Protein AF-A0A941CJ51-F1 (afdb_monomer_lite)

Structure (mmCIF, N/CA/C/O backbone):
data_AF-A0A941CJ51-F1
#
_entry.id   AF-A0A941CJ51-F1
#
loop_
_atom_site.group_PDB
_atom_site.id
_atom_site.type_symbol
_atom_site.label_atom_id
_atom_site.label_alt_id
_atom_site.label_comp_id
_atom_site.label_asym_id
_atom_site.label_entity_id
_atom_site.label_seq_id
_atom_site.pdbx_PDB_ins_code
_atom_site.Cartn_x
_atom_site.Cartn_y
_atom_site.Cartn_z
_atom_site.occupancy
_atom_site.B_iso_or_equiv
_atom_site.auth_seq_id
_atom_site.auth_comp_id
_atom_site.auth_asym_id
_atom_site.auth_atom_id
_atom_site.pdbx_PDB_model_num
ATOM 1 N N . MET A 1 1 ? 1.268 -3.831 -35.176 1.00 48.81 1 MET A N 1
ATOM 2 C CA . MET A 1 1 ? 1.129 -3.729 -33.710 1.00 48.81 1 MET A CA 1
ATOM 3 C C . MET A 1 1 ? 2.359 -3.017 -33.190 1.00 48.81 1 MET A C 1
ATOM 5 O O . MET A 1 1 ? 3.459 -3.445 -33.512 1.00 48.81 1 MET A O 1
ATOM 9 N N . ASP A 1 2 ? 2.186 -1.901 -32.486 1.00 57.94 2 ASP A N 1
ATOM 10 C CA . ASP A 1 2 ? 3.304 -1.081 -32.017 1.00 57.94 2 ASP A CA 1
ATOM 11 C C . ASP A 1 2 ? 3.980 -1.701 -30.791 1.00 57.94 2 ASP A C 1
ATOM 13 O O . ASP A 1 2 ? 3.336 -1.940 -29.769 1.00 57.94 2 ASP A O 1
ATOM 17 N N . CYS A 1 3 ? 5.301 -1.879 -30.864 1.00 63.56 3 CYS A N 1
ATOM 18 C CA . CYS A 1 3 ? 6.151 -2.429 -29.799 1.00 63.56 3 CYS A CA 1
ATOM 19 C C . CYS A 1 3 ? 5.973 -1.702 -28.443 1.00 63.56 3 CYS A C 1
ATOM 21 O O . CYS A 1 3 ? 6.148 -2.288 -27.375 1.00 63.56 3 CYS A O 1
ATOM 23 N N . LYS A 1 4 ? 5.571 -0.421 -28.460 1.00 67.50 4 LYS A N 1
ATOM 24 C CA . LYS A 1 4 ? 5.280 0.361 -27.247 1.00 67.50 4 LYS A CA 1
ATOM 25 C C . LYS A 1 4 ? 3.999 -0.099 -26.532 1.00 67.50 4 LYS A C 1
ATOM 27 O O . LYS A 1 4 ? 3.967 -0.137 -25.302 1.00 67.50 4 LYS A O 1
ATOM 32 N N . ASN A 1 5 ? 2.966 -0.479 -27.283 1.00 74.75 5 ASN A N 1
ATOM 33 C CA . ASN A 1 5 ? 1.701 -0.960 -26.721 1.00 74.75 5 ASN A CA 1
ATOM 34 C C . ASN A 1 5 ? 1.846 -2.371 -26.146 1.00 74.75 5 ASN A C 1
ATOM 36 O O . ASN A 1 5 ? 1.275 -2.677 -25.106 1.00 74.75 5 ASN A O 1
ATOM 40 N N . GLU A 1 6 ? 2.677 -3.204 -26.767 1.00 78.75 6 GLU A N 1
ATOM 41 C CA . GLU A 1 6 ? 2.942 -4.566 -26.303 1.00 78.75 6 GLU A CA 1
ATOM 42 C C . GLU A 1 6 ? 3.607 -4.586 -24.918 1.00 78.75 6 GLU A C 1
ATOM 44 O O . GLU A 1 6 ? 3.158 -5.288 -24.015 1.00 78.75 6 GLU A O 1
ATOM 49 N N . LYS A 1 7 ? 4.595 -3.712 -24.692 1.00 81.69 7 LYS A N 1
ATOM 50 C CA . LYS A 1 7 ? 5.249 -3.541 -23.383 1.00 81.69 7 LYS A CA 1
ATOM 51 C C . LYS A 1 7 ? 4.273 -3.109 -22.288 1.00 81.69 7 LYS A C 1
ATOM 53 O O . LYS A 1 7 ? 4.304 -3.649 -21.184 1.00 81.69 7 LYS A O 1
ATOM 58 N N . ARG A 1 8 ? 3.386 -2.156 -22.596 1.00 80.56 8 ARG A N 1
ATOM 59 C CA . ARG A 1 8 ? 2.329 -1.714 -21.671 1.00 80.56 8 ARG A CA 1
ATOM 60 C C . ARG A 1 8 ? 1.349 -2.838 -21.356 1.00 80.56 8 ARG A C 1
ATOM 62 O O . ARG A 1 8 ? 1.005 -3.013 -20.192 1.00 80.56 8 ARG A O 1
ATOM 69 N N . ASN A 1 9 ? 0.958 -3.621 -22.357 1.00 83.44 9 ASN A N 1
ATOM 70 C CA . ASN A 1 9 ? 0.054 -4.754 -22.173 1.00 83.44 9 ASN A CA 1
ATOM 71 C C . ASN A 1 9 ? 0.670 -5.838 -21.280 1.00 83.44 9 ASN A C 1
ATOM 73 O O . ASN A 1 9 ? -0.022 -6.377 -20.423 1.00 83.44 9 ASN A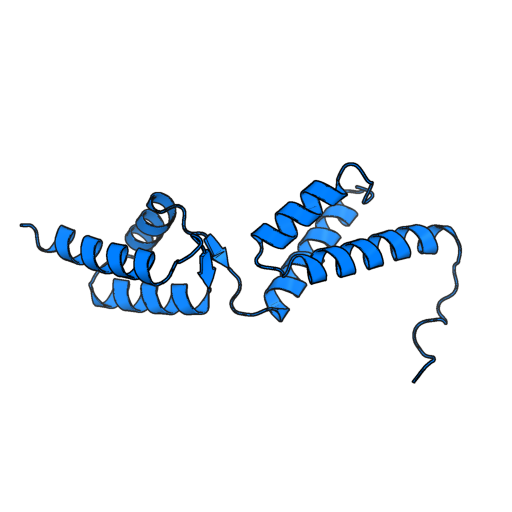 O 1
ATOM 77 N N . ILE A 1 10 ? 1.972 -6.112 -21.416 1.00 85.00 10 ILE A N 1
ATOM 78 C CA . ILE A 1 10 ? 2.681 -7.060 -20.543 1.00 85.00 10 ILE A CA 1
ATOM 79 C C . ILE A 1 10 ? 2.656 -6.574 -19.088 1.00 85.00 10 ILE A C 1
ATOM 81 O O . ILE A 1 10 ? 2.279 -7.329 -18.195 1.00 85.00 10 ILE A O 1
ATOM 85 N N . VAL A 1 11 ? 3.007 -5.308 -18.841 1.00 85.06 11 VAL A N 1
ATOM 86 C CA . VAL A 1 11 ? 3.017 -4.741 -17.482 1.00 85.06 11 VAL A CA 1
ATOM 87 C C . VAL A 1 11 ? 1.609 -4.666 -16.885 1.00 85.06 11 VAL A C 1
ATOM 89 O O . VAL A 1 11 ? 1.432 -4.975 -15.710 1.00 85.06 11 VAL A O 1
ATOM 92 N N . SER A 1 12 ? 0.600 -4.313 -17.684 1.00 83.12 12 SER A N 1
ATOM 93 C CA . SER A 1 12 ? -0.812 -4.337 -17.277 1.00 83.12 12 SER A CA 1
ATOM 94 C C . SER A 1 12 ? -1.261 -5.753 -16.901 1.00 83.12 12 SER A C 1
ATOM 96 O O . SER A 1 12 ? -1.851 -5.944 -15.839 1.00 83.12 12 SER A O 1
ATOM 98 N N . GLY A 1 13 ? -0.892 -6.765 -17.692 1.00 83.06 13 GLY A N 1
ATOM 99 C CA . GLY A 1 13 ? -1.155 -8.166 -17.365 1.00 83.06 13 GLY A CA 1
ATOM 100 C C . GLY A 1 13 ? -0.472 -8.612 -16.069 1.00 83.06 13 GLY A C 1
ATOM 101 O O . GLY A 1 13 ? -1.092 -9.284 -15.248 1.00 83.06 13 GLY A O 1
ATOM 102 N N . MET A 1 14 ? 0.774 -8.190 -15.833 1.00 84.62 14 MET A N 1
ATOM 103 C CA . MET A 1 14 ? 1.484 -8.466 -14.578 1.00 84.62 14 MET A CA 1
ATOM 104 C C . MET A 1 14 ? 0.844 -7.765 -13.376 1.00 84.62 14 MET A C 1
ATOM 106 O O . MET A 1 14 ? 0.753 -8.359 -12.307 1.00 84.62 14 MET A O 1
ATOM 110 N N . LEU A 1 15 ? 0.363 -6.534 -13.551 1.00 84.38 15 LEU A N 1
ATOM 111 C CA . LEU A 1 15 ? -0.398 -5.807 -12.536 1.00 84.38 15 LEU A CA 1
ATOM 112 C C . LEU A 1 15 ? -1.696 -6.532 -12.185 1.00 84.38 15 LEU A C 1
ATOM 114 O O . LEU A 1 15 ? -1.975 -6.742 -11.009 1.00 84.38 15 LEU A O 1
ATOM 118 N N . MET A 1 16 ? -2.463 -6.965 -13.187 1.00 80.38 16 MET A N 1
ATOM 119 C CA . MET A 1 16 ? -3.685 -7.743 -12.965 1.00 80.38 16 MET A CA 1
ATOM 120 C C . MET A 1 16 ? -3.397 -9.082 -12.277 1.00 80.38 16 MET A C 1
ATOM 122 O O . MET A 1 16 ? -4.150 -9.494 -11.405 1.00 80.38 16 MET A O 1
ATOM 126 N N . ALA A 1 17 ? -2.294 -9.750 -12.624 1.00 80.62 17 ALA A N 1
ATOM 127 C CA . ALA A 1 17 ? -1.910 -11.015 -12.001 1.00 80.62 17 ALA A CA 1
ATOM 128 C C . ALA A 1 17 ? -1.410 -10.844 -10.556 1.00 80.62 17 ALA A C 1
ATOM 130 O O . ALA A 1 17 ? -1.666 -11.697 -9.709 1.00 80.62 17 ALA A O 1
ATOM 131 N N . ALA A 1 18 ? -0.700 -9.751 -10.267 1.00 75.75 18 ALA A N 1
ATOM 132 C CA . ALA A 1 18 ? -0.187 -9.452 -8.933 1.00 75.75 18 ALA A CA 1
ATOM 133 C C . ALA A 1 18 ? -1.270 -8.924 -7.977 1.00 75.75 18 ALA A C 1
ATOM 135 O O . ALA A 1 18 ? -1.073 -8.949 -6.765 1.00 75.75 18 ALA A O 1
ATOM 136 N N . THR A 1 19 ? -2.408 -8.452 -8.500 1.00 74.75 19 THR A N 1
ATOM 137 C CA . THR A 1 19 ? -3.457 -7.798 -7.707 1.00 74.75 19 THR A CA 1
ATOM 138 C C . THR A 1 19 ? -4.768 -8.579 -7.760 1.00 74.75 19 THR A C 1
ATOM 140 O O . THR A 1 19 ? -5.563 -8.445 -8.681 1.00 74.75 19 THR A O 1
ATOM 143 N N . VAL A 1 20 ? -5.028 -9.389 -6.730 1.00 69.00 20 VAL A N 1
ATOM 144 C CA . VAL A 1 20 ? -6.292 -10.147 -6.622 1.00 69.00 20 VAL A CA 1
ATOM 145 C C . VAL A 1 20 ? -7.441 -9.251 -6.133 1.00 69.00 20 VAL A C 1
ATOM 147 O O . VAL A 1 20 ? -8.541 -9.318 -6.669 1.00 69.00 20 VAL A O 1
ATOM 150 N N . ASP A 1 21 ? -7.161 -8.347 -5.186 1.00 68.50 21 ASP A N 1
ATOM 151 C CA . ASP A 1 21 ? -8.147 -7.445 -4.561 1.00 68.50 21 ASP A CA 1
ATOM 152 C C . ASP A 1 21 ? -7.865 -5.959 -4.870 1.00 68.50 21 ASP A C 1
ATOM 154 O O . ASP A 1 21 ? -8.043 -5.089 -4.017 1.00 68.50 21 ASP A O 1
ATOM 158 N N . SER A 1 22 ? -7.322 -5.653 -6.055 1.00 71.94 22 SER A N 1
ATOM 159 C CA . SER A 1 22 ? -6.857 -4.295 -6.419 1.00 71.94 22 SER A CA 1
ATOM 160 C C . SER A 1 22 ? -5.815 -3.709 -5.452 1.00 71.94 22 SER A C 1
ATOM 162 O O . SER A 1 22 ? -5.640 -2.492 -5.361 1.00 71.94 22 SER A O 1
ATOM 164 N N . THR A 1 23 ? -5.104 -4.571 -4.726 1.00 74.12 23 THR A N 1
ATOM 165 C CA . THR A 1 23 ? -4.050 -4.195 -3.783 1.00 74.12 23 THR A CA 1
ATOM 166 C C . THR A 1 23 ? -2.734 -4.847 -4.178 1.00 74.12 23 THR A C 1
ATOM 168 O O . THR A 1 23 ? -2.706 -6.010 -4.571 1.00 74.12 23 THR A O 1
ATOM 171 N N . LEU A 1 24 ? -1.654 -4.076 -4.088 1.00 82.81 24 LEU A N 1
ATOM 172 C CA . LEU A 1 24 ? -0.293 -4.467 -4.438 1.00 82.81 24 LEU A CA 1
ATOM 173 C C . LEU A 1 24 ? 0.616 -4.136 -3.260 1.00 82.81 24 LEU A C 1
ATOM 175 O O . LEU A 1 24 ? 0.583 -3.010 -2.778 1.00 82.81 24 LEU A O 1
ATOM 179 N N . LYS A 1 25 ? 1.434 -5.059 -2.765 1.00 79.38 25 LYS A N 1
ATOM 180 C CA . LYS A 1 25 ? 2.385 -4.725 -1.692 1.00 79.38 25 LYS A CA 1
ATOM 181 C C . LYS A 1 25 ? 3.504 -3.843 -2.227 1.00 79.38 25 LYS A C 1
ATOM 183 O O . LYS A 1 25 ? 3.874 -3.932 -3.388 1.00 79.38 25 LYS A O 1
ATOM 188 N N . GLU A 1 26 ? 4.114 -3.049 -1.363 1.00 78.38 26 GLU A N 1
ATOM 189 C CA . GLU A 1 26 ? 5.256 -2.191 -1.700 1.00 78.38 26 GLU A CA 1
ATOM 190 C C . GLU A 1 26 ? 6.442 -2.992 -2.269 1.00 78.38 26 GLU A C 1
ATOM 192 O O . GLU A 1 26 ? 7.050 -2.581 -3.252 1.00 78.38 26 GLU A O 1
ATOM 197 N N . SER A 1 27 ? 6.688 -4.208 -1.769 1.00 77.19 27 SER A N 1
ATOM 198 C CA . SER A 1 27 ? 7.684 -5.121 -2.351 1.00 77.19 27 SER A CA 1
ATOM 199 C C . SER A 1 27 ? 7.315 -5.617 -3.757 1.00 77.19 27 SER A C 1
ATOM 201 O O . SER A 1 27 ? 8.194 -5.807 -4.597 1.00 77.19 27 SER A O 1
ATOM 203 N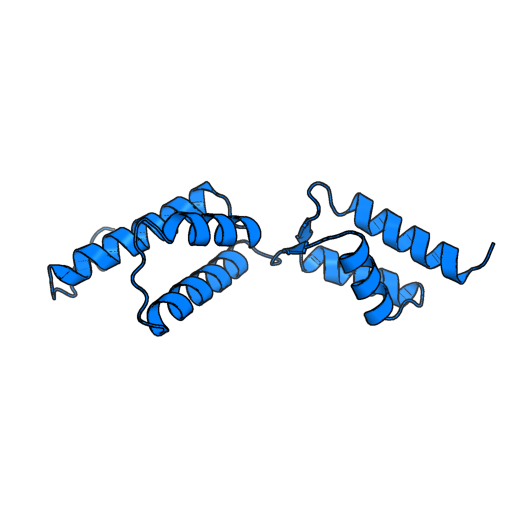 N . GLU A 1 28 ? 6.025 -5.824 -4.026 1.00 82.69 28 GLU A N 1
ATOM 204 C CA . GLU A 1 28 ? 5.509 -6.232 -5.338 1.00 82.69 28 GLU A CA 1
ATOM 205 C C . GLU A 1 28 ? 5.509 -5.044 -6.312 1.00 82.69 28 GLU A C 1
ATOM 207 O O . GLU A 1 28 ? 5.866 -5.207 -7.477 1.00 82.69 28 GLU A O 1
ATOM 212 N N . TYR A 1 29 ? 5.204 -3.835 -5.828 1.00 86.38 29 TYR A N 1
ATOM 213 C CA . TYR A 1 29 ? 5.361 -2.578 -6.559 1.00 86.38 29 TYR A CA 1
ATOM 214 C C . TYR A 1 29 ? 6.811 -2.372 -6.990 1.00 86.38 29 TYR A C 1
ATOM 216 O O . TYR A 1 29 ? 7.067 -2.186 -8.177 1.00 86.38 29 TYR A O 1
ATOM 224 N N . ASP A 1 30 ? 7.765 -2.473 -6.064 1.00 85.38 30 ASP A N 1
ATOM 225 C CA . ASP A 1 30 ? 9.186 -2.295 -6.365 1.00 85.38 30 ASP A CA 1
ATOM 226 C C . ASP A 1 30 ? 9.685 -3.319 -7.385 1.00 85.38 30 ASP A C 1
ATOM 228 O O . ASP A 1 30 ? 10.497 -3.002 -8.260 1.00 85.38 30 ASP A O 1
ATOM 232 N N . PHE A 1 31 ? 9.196 -4.555 -7.290 1.00 86.62 31 PHE A N 1
ATOM 233 C CA . PHE A 1 31 ? 9.504 -5.599 -8.255 1.00 86.62 31 PHE A CA 1
ATOM 234 C C . PHE A 1 31 ? 8.946 -5.263 -9.645 1.00 86.62 31 PHE A C 1
ATOM 236 O O . PHE A 1 31 ? 9.700 -5.241 -10.620 1.00 86.62 31 PHE A O 1
ATOM 243 N N . LEU A 1 32 ? 7.654 -4.943 -9.745 1.00 87.69 32 LEU A N 1
ATOM 244 C CA . LEU A 1 32 ? 7.010 -4.618 -11.019 1.00 87.69 32 LEU A CA 1
ATOM 245 C C . LEU A 1 32 ? 7.561 -3.333 -11.644 1.00 87.69 32 LEU A C 1
ATOM 247 O O . LEU A 1 32 ? 7.716 -3.270 -12.862 1.00 87.69 32 LEU A O 1
ATOM 251 N N . LEU A 1 33 ? 7.932 -2.339 -10.835 1.00 88.31 33 LEU A N 1
ATOM 252 C CA . LEU A 1 33 ? 8.578 -1.117 -11.302 1.00 88.31 33 LEU A CA 1
ATOM 253 C C . LEU A 1 33 ? 9.952 -1.418 -11.911 1.00 88.31 33 LEU A C 1
ATOM 255 O O . LEU A 1 33 ? 10.283 -0.881 -12.969 1.00 88.31 33 LEU A O 1
ATOM 259 N N . LYS A 1 34 ? 10.750 -2.298 -11.289 1.00 89.25 34 LYS A N 1
ATOM 260 C CA . LYS A 1 34 ? 12.029 -2.754 -11.862 1.00 89.25 34 LYS A CA 1
ATOM 261 C C . LYS A 1 34 ? 11.811 -3.469 -13.193 1.00 89.25 34 LYS A C 1
ATOM 263 O O . LYS A 1 34 ? 12.507 -3.162 -14.158 1.00 89.25 34 LYS A O 1
ATOM 268 N N . VAL A 1 35 ? 10.822 -4.360 -13.276 1.00 88.25 35 VAL A N 1
ATOM 269 C CA . VAL A 1 35 ? 10.465 -5.051 -14.529 1.00 88.25 35 VAL A CA 1
ATOM 270 C C . VAL A 1 35 ? 10.018 -4.053 -15.604 1.00 88.25 35 VAL A C 1
ATOM 272 O O . VAL A 1 35 ? 10.492 -4.118 -16.737 1.00 88.25 35 VAL A O 1
ATOM 275 N N . GLY A 1 36 ? 9.180 -3.075 -15.249 1.00 87.12 36 GLY A N 1
ATOM 276 C CA . GLY A 1 36 ? 8.747 -2.002 -16.145 1.00 87.12 36 GLY A CA 1
ATOM 277 C C . GLY A 1 36 ? 9.919 -1.173 -16.674 1.00 87.12 36 GLY A C 1
ATOM 278 O O . GLY A 1 36 ? 10.017 -0.957 -17.882 1.00 87.12 36 GLY A O 1
ATOM 279 N N . LYS A 1 37 ? 10.861 -0.796 -15.799 1.00 88.25 37 LYS A N 1
ATOM 280 C CA . LYS A 1 37 ? 12.097 -0.090 -16.179 1.00 88.25 37 LYS A CA 1
ATOM 281 C C . LYS A 1 37 ? 12.956 -0.922 -17.138 1.00 88.25 37 LYS A C 1
ATOM 283 O O . LYS A 1 37 ? 13.421 -0.387 -18.140 1.00 88.25 37 LYS A O 1
ATOM 288 N N . HIS A 1 38 ? 13.101 -2.229 -16.904 1.00 87.31 38 HIS A N 1
ATOM 289 C CA . HIS A 1 38 ? 13.804 -3.135 -17.827 1.00 87.31 38 HIS A CA 1
ATOM 290 C C . HIS A 1 38 ? 13.128 -3.246 -19.203 1.00 87.31 38 HIS A C 1
ATOM 292 O O . HIS A 1 38 ? 13.815 -3.379 -20.214 1.00 87.31 38 HIS A O 1
ATOM 298 N N . LEU A 1 39 ? 11.798 -3.148 -19.265 1.00 85.06 39 LEU A N 1
ATOM 299 C CA . LEU A 1 39 ? 11.037 -3.118 -20.521 1.00 85.06 39 LEU A CA 1
ATOM 300 C C . LEU A 1 39 ? 11.077 -1.741 -21.216 1.00 85.06 39 LEU A C 1
ATOM 302 O O . LEU A 1 39 ? 10.665 -1.614 -22.376 1.00 85.06 39 LEU A O 1
ATOM 306 N N . GLY A 1 40 ? 11.620 -0.722 -20.545 1.00 85.25 40 GLY A N 1
ATOM 307 C CA . GLY A 1 40 ? 11.747 0.645 -21.042 1.00 85.25 40 GLY A CA 1
ATOM 308 C C . GLY A 1 40 ? 10.536 1.534 -20.760 1.00 85.25 40 GLY A C 1
ATOM 309 O O . GLY A 1 40 ? 10.355 2.517 -21.473 1.00 85.25 40 GLY A O 1
ATOM 310 N N . LEU A 1 41 ? 9.701 1.196 -19.770 1.00 86.00 41 LEU A N 1
ATOM 311 C CA . LEU A 1 41 ? 8.689 2.115 -19.247 1.00 86.00 41 LEU A CA 1
ATOM 312 C C . LEU A 1 41 ? 9.319 3.077 -18.242 1.00 86.00 41 LEU A C 1
ATOM 314 O O . LEU A 1 41 ? 10.124 2.675 -17.394 1.00 86.00 41 LEU A O 1
ATOM 318 N N . SER A 1 42 ? 8.904 4.341 -18.300 1.00 87.81 42 SER A N 1
ATOM 319 C CA . SER A 1 42 ? 9.231 5.289 -17.239 1.00 87.81 42 SER A CA 1
ATOM 320 C C . SER A 1 42 ? 8.403 5.005 -15.983 1.00 87.81 42 SER A C 1
ATOM 322 O O . SER A 1 42 ? 7.341 4.378 -16.015 1.00 87.81 42 SER A O 1
ATOM 324 N N . GLU A 1 43 ? 8.879 5.503 -14.847 1.00 85.38 43 GLU A N 1
ATOM 325 C CA . GLU A 1 43 ? 8.139 5.432 -13.586 1.00 85.38 43 GLU A CA 1
ATOM 326 C C . GLU A 1 43 ? 6.796 6.176 -13.660 1.00 85.38 43 GLU A C 1
ATOM 328 O O . GLU A 1 43 ? 5.809 5.756 -13.063 1.00 85.38 43 GLU A O 1
ATOM 333 N N . GLU A 1 44 ? 6.723 7.240 -14.457 1.00 87.19 44 GLU A N 1
ATOM 334 C CA . GLU A 1 44 ? 5.494 7.995 -14.715 1.00 87.19 44 GLU A CA 1
ATOM 335 C C . GLU A 1 44 ? 4.478 7.162 -15.506 1.00 87.19 44 GLU A C 1
ATOM 337 O O . GLU A 1 44 ? 3.298 7.136 -15.156 1.00 87.19 44 GLU A O 1
ATOM 342 N N . GLU A 1 45 ? 4.931 6.443 -16.540 1.00 85.56 45 GLU A N 1
ATOM 343 C CA . GLU A 1 45 ? 4.082 5.542 -17.325 1.00 85.56 45 GLU A CA 1
ATOM 344 C C . GLU A 1 45 ? 3.568 4.375 -16.468 1.00 85.56 45 GLU A C 1
ATOM 346 O O . GLU A 1 45 ? 2.400 4.002 -16.581 1.00 85.56 45 GLU A O 1
ATOM 351 N N . PHE A 1 46 ? 4.404 3.838 -15.576 1.00 87.12 46 PHE A N 1
ATOM 352 C CA . PHE A 1 46 ? 4.012 2.790 -14.632 1.00 87.12 46 PHE A CA 1
ATOM 353 C C . PHE A 1 46 ? 2.982 3.291 -13.606 1.00 87.12 46 PHE A C 1
ATOM 355 O O . PHE A 1 46 ? 1.945 2.663 -13.390 1.00 87.12 46 PHE A O 1
ATOM 362 N N . ASN A 1 47 ? 3.211 4.472 -13.029 1.00 84.56 47 ASN A N 1
ATOM 363 C CA . ASN A 1 47 ? 2.274 5.105 -12.100 1.00 84.56 47 ASN A CA 1
ATOM 364 C C . ASN A 1 47 ? 0.941 5.481 -12.764 1.00 84.56 47 ASN A C 1
ATOM 366 O O . ASN A 1 47 ? -0.108 5.437 -12.117 1.00 84.56 47 ASN A O 1
ATOM 370 N N . ALA A 1 48 ? 0.953 5.829 -14.053 1.00 86.81 48 ALA A N 1
ATOM 371 C CA . ALA A 1 48 ? -0.268 6.034 -14.823 1.00 86.81 48 ALA A CA 1
ATOM 372 C C . ALA A 1 48 ? -1.075 4.732 -14.957 1.00 86.81 48 ALA A C 1
ATOM 374 O O . ALA A 1 48 ? -2.285 4.752 -14.731 1.00 86.81 48 ALA A O 1
ATOM 375 N N . LEU A 1 49 ? -0.412 3.600 -15.228 1.00 85.25 49 LEU A N 1
ATOM 376 C CA . LEU A 1 49 ? -1.063 2.287 -15.307 1.00 85.25 49 LEU A CA 1
ATOM 377 C C . LEU A 1 49 ? -1.683 1.873 -13.966 1.00 85.25 49 LEU A C 1
ATOM 379 O O . LEU A 1 49 ? -2.816 1.398 -13.941 1.00 85.25 49 LEU A O 1
ATOM 383 N N . LEU A 1 50 ? -0.995 2.107 -12.846 1.00 84.12 50 LEU A N 1
ATOM 384 C CA . LEU A 1 50 ? -1.540 1.848 -11.507 1.00 84.12 50 LEU A CA 1
ATOM 385 C C . LEU A 1 50 ? -2.825 2.637 -11.232 1.00 84.12 50 LEU A C 1
ATOM 387 O O . LEU A 1 50 ? -3.803 2.079 -10.733 1.00 84.12 50 LEU A O 1
ATOM 391 N N . LYS A 1 51 ? -2.836 3.929 -11.585 1.00 83.62 51 LYS A N 1
ATOM 392 C CA . LYS A 1 51 ? -4.018 4.793 -11.444 1.00 83.62 51 LYS A CA 1
ATOM 393 C C . LYS A 1 51 ? -5.171 4.332 -12.332 1.00 83.62 51 LYS A C 1
ATOM 395 O O . LYS A 1 51 ? -6.309 4.307 -11.871 1.00 83.62 51 LYS A O 1
ATOM 400 N N . GLU A 1 52 ? -4.877 3.958 -13.574 1.00 84.25 52 GLU A N 1
ATOM 401 C CA . GLU A 1 52 ? -5.859 3.447 -14.536 1.00 84.25 52 GLU A CA 1
ATOM 402 C C . GLU A 1 52 ? -6.541 2.171 -14.023 1.00 84.25 52 GLU A C 1
ATOM 404 O O . GLU A 1 52 ? -7.766 2.068 -14.048 1.00 84.25 52 GLU A O 1
ATOM 409 N N . HIS A 1 53 ? -5.760 1.251 -13.451 1.00 78.19 53 HIS A N 1
ATOM 410 C CA . HIS A 1 53 ? -6.252 -0.016 -12.901 1.00 78.19 53 HIS A CA 1
ATOM 411 C C . HIS A 1 53 ? -6.774 0.106 -11.460 1.00 78.19 53 HIS A C 1
ATOM 413 O O . HIS A 1 53 ? -7.186 -0.892 -10.873 1.00 78.19 53 HIS A O 1
ATOM 419 N N . ARG A 1 54 ? -6.771 1.318 -10.881 1.00 78.00 54 ARG A N 1
ATOM 420 C CA . ARG A 1 54 ? -7.166 1.604 -9.488 1.00 78.00 54 ARG A CA 1
ATOM 421 C C . ARG A 1 54 ? -6.482 0.687 -8.468 1.00 78.00 54 ARG A C 1
ATOM 423 O O . ARG A 1 54 ? -7.102 0.252 -7.501 1.00 78.00 54 ARG A O 1
ATOM 430 N N . VAL A 1 55 ? -5.204 0.398 -8.695 1.00 78.69 55 VAL A N 1
ATOM 431 C CA . VAL A 1 55 ? -4.407 -0.455 -7.814 1.00 78.69 55 VAL A CA 1
ATOM 432 C C . VAL A 1 55 ? -3.835 0.378 -6.673 1.00 78.69 55 VAL A C 1
ATOM 434 O O . VAL A 1 55 ? -3.172 1.393 -6.895 1.00 78.69 55 VAL A O 1
ATOM 437 N N . TYR A 1 56 ? -4.065 -0.070 -5.443 1.00 76.19 56 TYR A N 1
ATOM 438 C CA . TYR A 1 56 ? -3.544 0.563 -4.236 1.00 76.19 56 TYR A CA 1
ATOM 439 C C . TYR A 1 56 ? -2.263 -0.118 -3.770 1.00 76.19 56 TYR A C 1
ATOM 441 O O . TYR A 1 56 ? -2.223 -1.339 -3.632 1.00 76.19 56 TYR A O 1
ATOM 449 N N . VAL A 1 57 ? -1.231 0.676 -3.472 1.00 75.69 57 VAL A N 1
ATOM 450 C CA . VAL A 1 57 ? 0.021 0.154 -2.914 1.00 75.69 57 VAL A CA 1
ATOM 451 C C . VAL A 1 57 ? -0.091 0.063 -1.392 1.00 75.69 57 VAL A C 1
ATOM 453 O O . VAL A 1 57 ? -0.193 1.078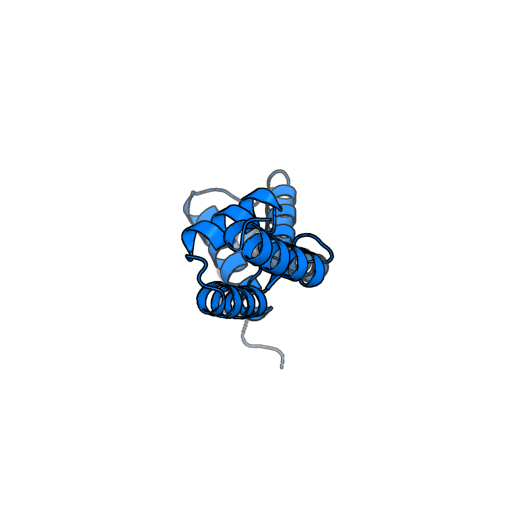 -0.698 1.00 75.69 57 VAL A O 1
ATOM 456 N N . LEU A 1 58 ? -0.090 -1.161 -0.875 1.00 70.31 58 LEU A N 1
ATOM 457 C CA . LEU A 1 58 ? -0.090 -1.471 0.546 1.00 70.31 58 LEU A CA 1
ATOM 458 C C . LEU A 1 58 ? 1.341 -1.506 1.102 1.00 70.31 58 LEU A C 1
ATOM 460 O O . LEU A 1 58 ? 2.268 -1.874 0.383 1.00 70.31 58 LEU A O 1
ATOM 464 N N . PRO A 1 59 ? 1.538 -1.181 2.391 1.00 66.19 59 PRO A N 1
ATOM 465 C CA . PRO A 1 59 ? 2.842 -1.287 3.046 1.00 66.19 59 PRO A CA 1
ATOM 466 C C . PRO A 1 59 ? 3.438 -2.698 2.938 1.00 66.19 59 PRO A C 1
ATOM 468 O O . PRO A 1 59 ? 2.700 -3.686 2.972 1.00 66.19 59 PRO A O 1
ATOM 471 N N . ALA A 1 60 ? 4.769 -2.797 2.866 1.00 66.12 60 ALA A N 1
ATOM 472 C CA . ALA A 1 60 ? 5.469 -4.078 2.728 1.00 66.12 60 ALA A CA 1
ATOM 473 C C . ALA A 1 60 ? 5.248 -5.027 3.922 1.00 66.12 60 ALA A C 1
ATOM 475 O O . ALA A 1 60 ? 5.260 -6.249 3.756 1.00 66.12 60 ALA A O 1
ATOM 476 N N . SER A 1 61 ? 5.036 -4.484 5.127 1.00 65.75 61 SER A N 1
ATOM 477 C CA . SER A 1 61 ? 4.895 -5.273 6.354 1.00 65.75 61 SER A CA 1
ATOM 478 C C . SER A 1 61 ? 3.721 -4.855 7.244 1.00 65.75 61 SER A C 1
ATOM 480 O O . SER A 1 61 ? 3.298 -3.696 7.288 1.00 65.75 61 SER A O 1
ATOM 482 N N . ILE A 1 62 ? 3.234 -5.811 8.046 1.00 63.06 62 ILE A N 1
ATOM 483 C CA . ILE A 1 62 ? 2.222 -5.565 9.088 1.00 63.06 62 ILE A CA 1
ATOM 484 C C . ILE A 1 62 ? 2.720 -4.499 10.078 1.00 63.06 62 ILE A C 1
ATOM 486 O O . ILE A 1 62 ? 1.945 -3.640 10.489 1.00 63.06 62 ILE A O 1
ATOM 490 N N . SER A 1 63 ? 4.009 -4.513 10.428 1.00 64.75 63 SER A N 1
ATOM 491 C CA . SER A 1 63 ? 4.620 -3.547 11.349 1.00 64.75 63 SER A CA 1
ATOM 492 C C . SER A 1 63 ? 4.583 -2.116 10.807 1.00 64.75 63 SER A C 1
ATOM 494 O O . SER A 1 63 ? 4.172 -1.203 11.520 1.00 64.75 63 SER A O 1
ATOM 496 N N . GLU A 1 64 ? 4.936 -1.899 9.539 1.00 65.19 64 GLU A N 1
ATOM 497 C CA . GLU A 1 64 ? 4.848 -0.573 8.907 1.00 65.19 64 GLU A CA 1
ATOM 498 C C . GLU A 1 64 ? 3.408 -0.101 8.761 1.00 65.19 64 GLU A C 1
ATOM 500 O O . GLU A 1 64 ? 3.112 1.077 8.9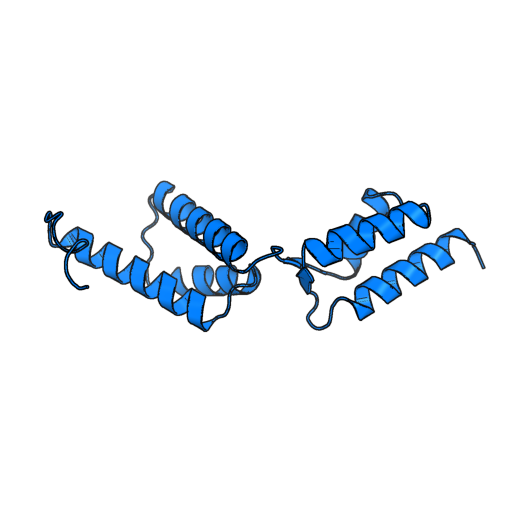64 1.00 65.19 64 GLU A O 1
ATOM 505 N N . CYS A 1 65 ? 2.500 -1.023 8.449 1.00 67.50 65 CYS A N 1
ATOM 506 C CA . CYS A 1 65 ? 1.074 -0.755 8.396 1.00 67.50 65 CYS A CA 1
ATOM 507 C C . CYS A 1 65 ? 0.553 -0.279 9.768 1.00 67.50 65 CYS A C 1
ATOM 509 O O . CYS A 1 65 ? -0.152 0.730 9.860 1.00 67.50 65 CYS A O 1
ATOM 511 N N . ILE A 1 66 ? 0.987 -0.933 10.855 1.00 66.00 66 ILE A N 1
ATOM 512 C CA . ILE A 1 66 ? 0.689 -0.532 12.236 1.00 66.00 66 ILE A CA 1
ATOM 513 C C . ILE A 1 66 ? 1.273 0.857 12.531 1.00 66.00 66 ILE A C 1
ATOM 515 O O . ILE A 1 66 ? 0.547 1.725 13.008 1.00 66.00 66 ILE A O 1
ATOM 519 N N . ILE A 1 67 ? 2.545 1.110 12.212 1.00 73.56 67 ILE A N 1
ATOM 520 C CA . ILE A 1 67 ? 3.200 2.408 12.459 1.00 73.56 67 ILE A CA 1
ATOM 521 C C . ILE A 1 67 ? 2.498 3.543 11.694 1.00 73.56 67 ILE A C 1
ATOM 523 O O . ILE A 1 67 ? 2.236 4.601 12.272 1.00 73.56 67 ILE A O 1
ATOM 527 N N . LYS A 1 68 ? 2.146 3.332 10.417 1.00 70.31 68 LYS A N 1
ATOM 528 C CA . LYS A 1 68 ? 1.391 4.299 9.597 1.00 70.31 68 LYS A CA 1
ATOM 529 C C . LYS A 1 68 ? 0.017 4.587 10.209 1.00 70.31 68 LYS A C 1
ATOM 531 O O . LYS A 1 68 ? -0.376 5.750 10.300 1.00 70.31 68 LYS A O 1
ATOM 536 N N . PHE A 1 69 ? -0.676 3.563 10.703 1.00 71.69 69 PHE A N 1
ATOM 537 C CA . PHE A 1 69 ? -1.963 3.732 11.375 1.00 71.69 69 PHE A CA 1
ATOM 538 C C . PHE A 1 69 ? -1.849 4.486 12.703 1.00 71.69 69 PHE A C 1
ATOM 540 O O . PHE A 1 69 ? -2.621 5.411 12.943 1.00 71.69 69 PHE A O 1
ATOM 547 N N . TYR A 1 70 ? -0.863 4.162 13.543 1.00 72.62 70 TYR A N 1
ATOM 548 C CA . TYR A 1 70 ? -0.615 4.903 14.783 1.00 72.62 70 TYR A CA 1
ATOM 549 C C . TYR A 1 70 ? -0.270 6.370 14.505 1.00 72.62 70 TYR A C 1
ATOM 551 O O . TYR A 1 70 ? -0.811 7.251 15.169 1.00 72.62 70 TYR A O 1
ATOM 559 N N . ARG A 1 71 ? 0.548 6.660 13.483 1.00 76.69 71 ARG A N 1
ATOM 560 C CA . ARG A 1 71 ? 0.811 8.040 13.034 1.00 76.69 71 ARG A CA 1
ATOM 561 C C . ARG A 1 71 ? -0.461 8.752 12.575 1.00 76.69 71 ARG A C 1
ATOM 563 O O . ARG A 1 71 ? -0.663 9.911 12.925 1.00 76.69 71 ARG A O 1
ATOM 570 N N . PHE A 1 72 ? -1.329 8.071 11.828 1.00 77.69 72 PHE A N 1
ATOM 571 C CA . PHE A 1 72 ? -2.610 8.632 11.397 1.00 77.69 72 PHE A CA 1
ATOM 572 C C . PHE A 1 72 ? -3.519 8.969 12.587 1.00 77.69 72 PHE A C 1
ATOM 574 O O . PHE A 1 72 ? -4.081 10.061 12.647 1.00 77.69 72 PHE A O 1
ATOM 581 N N . VAL A 1 73 ? -3.626 8.054 13.552 1.00 72.81 73 VAL A N 1
ATOM 582 C CA . VAL A 1 73 ? -4.367 8.264 14.800 1.00 72.81 73 VAL A CA 1
ATOM 583 C C . VAL A 1 73 ? -3.804 9.460 15.572 1.00 72.81 73 VAL A C 1
ATOM 585 O O . VAL A 1 73 ? -4.575 10.329 15.967 1.00 72.81 73 VAL A O 1
ATOM 588 N N . LEU A 1 74 ? -2.483 9.537 15.759 1.00 71.06 74 LEU A N 1
ATOM 589 C CA . LEU A 1 74 ? -1.827 10.643 16.469 1.00 71.06 74 LEU A CA 1
ATOM 590 C C . LEU A 1 74 ? -2.070 11.991 15.781 1.00 71.06 74 LEU A C 1
ATOM 592 O O . LEU A 1 74 ? -2.481 12.942 16.434 1.00 71.06 74 LEU A O 1
ATOM 596 N N . SER A 1 75 ? -1.946 12.049 14.452 1.00 69.81 75 SER A N 1
ATOM 597 C CA . SER A 1 75 ? -2.262 13.259 13.680 1.00 69.81 75 SER A CA 1
ATOM 598 C C . SER A 1 75 ? -3.725 13.700 13.840 1.00 69.81 75 SER A C 1
ATOM 600 O O . SER A 1 75 ? -4.031 14.891 13.792 1.00 69.81 75 SER A O 1
ATOM 602 N N . TYR A 1 76 ? -4.644 12.754 14.059 1.00 69.69 76 TYR A N 1
ATOM 603 C CA . TYR A 1 76 ? -6.043 13.056 14.358 1.00 69.69 76 TYR A CA 1
ATOM 604 C C . TYR A 1 76 ? -6.214 13.695 15.747 1.00 69.69 76 TYR A C 1
ATOM 606 O O . TYR A 1 76 ? -7.007 14.627 15.889 1.00 69.69 76 TYR A O 1
ATOM 614 N N . TYR A 1 77 ? -5.451 13.236 16.747 1.00 67.50 77 TYR A N 1
ATOM 615 C CA . TYR A 1 77 ? -5.423 13.814 18.096 1.00 67.50 77 TYR A CA 1
ATOM 616 C C . TYR A 1 77 ? -4.805 15.219 18.125 1.00 67.50 77 TYR A C 1
ATOM 618 O O . TYR A 1 77 ? -5.383 16.103 18.756 1.00 67.50 77 TYR A O 1
ATOM 626 N N . ASP A 1 78 ? -3.706 15.451 17.399 1.00 63.69 78 ASP A N 1
ATOM 627 C CA . ASP A 1 78 ? -3.032 16.762 17.326 1.00 63.69 78 ASP A CA 1
ATOM 628 C C . ASP A 1 78 ? -3.942 17.867 16.761 1.00 63.69 78 ASP A C 1
ATOM 630 O O . ASP A 1 78 ? -3.808 19.037 17.107 1.00 63.69 78 ASP A O 1
ATOM 634 N N . GLN A 1 79 ? -4.937 17.506 15.943 1.00 63.44 79 GLN A N 1
ATOM 635 C CA . GLN A 1 79 ? -5.961 18.430 15.432 1.00 63.44 79 GLN A CA 1
ATOM 636 C C . GLN A 1 79 ? -7.063 18.757 16.461 1.00 63.44 79 GLN A C 1
ATOM 638 O O . GLN A 1 79 ? -8.097 19.320 16.098 1.00 63.44 79 GLN A O 1
ATOM 643 N N . GLY A 1 80 ? -6.903 18.348 17.723 1.00 60.12 80 GLY A N 1
ATOM 644 C CA . GLY A 1 80 ? -7.883 18.548 18.792 1.00 60.12 80 GLY A CA 1
ATOM 645 C C . GLY A 1 80 ? -9.142 17.684 18.659 1.00 60.12 80 GLY A C 1
ATOM 646 O O . GLY A 1 80 ? -10.122 17.901 19.376 1.00 60.12 80 GLY A O 1
ATOM 647 N N . LYS A 1 81 ? -9.157 16.700 17.748 1.00 61.03 81 LYS A N 1
ATOM 648 C CA . LYS A 1 81 ? -10.323 15.838 17.526 1.00 61.03 81 LYS A CA 1
ATOM 649 C C . LYS A 1 81 ? -10.292 14.663 18.493 1.00 61.03 81 LYS A C 1
ATOM 651 O O . LYS A 1 81 ? -9.399 13.820 18.453 1.00 61.03 81 LYS A O 1
ATOM 656 N N . LYS A 1 82 ? -11.324 14.557 19.330 1.00 64.00 82 LYS A N 1
ATOM 657 C CA . LYS A 1 82 ? -11.555 13.349 20.130 1.00 64.00 82 LYS A CA 1
ATOM 658 C C . LYS A 1 82 ? -12.024 12.211 19.223 1.00 64.00 82 LYS A C 1
ATOM 660 O O . LYS A 1 82 ? -12.845 12.410 18.323 1.00 64.00 82 LYS A O 1
ATOM 665 N N . ILE A 1 83 ? -11.515 11.007 19.478 1.00 65.31 83 ILE A N 1
ATOM 666 C CA . ILE A 1 83 ? -12.040 9.786 18.865 1.00 65.31 83 ILE A CA 1
ATOM 667 C C . ILE A 1 83 ? -13.403 9.507 19.494 1.00 65.31 83 ILE A C 1
ATOM 669 O O . ILE A 1 83 ? -13.503 8.950 20.584 1.00 65.31 83 ILE A O 1
ATOM 673 N N . ASP A 1 84 ? -14.445 9.951 18.801 1.00 65.19 84 ASP A N 1
ATOM 674 C CA . ASP A 1 84 ? -15.838 9.750 19.183 1.00 65.19 84 ASP A CA 1
ATOM 675 C C . ASP A 1 84 ? -16.500 8.674 18.305 1.00 65.19 84 ASP A C 1
ATOM 677 O O . ASP A 1 84 ? -16.001 8.337 17.223 1.00 65.19 84 ASP A O 1
ATOM 681 N N . TYR A 1 85 ? -17.647 8.146 18.740 1.00 64.56 85 TYR A N 1
ATOM 682 C CA . TYR A 1 85 ? -18.369 7.067 18.048 1.00 64.56 85 TYR A CA 1
ATOM 683 C C . TYR A 1 85 ? -18.681 7.400 16.578 1.00 64.56 85 TYR A C 1
ATOM 685 O O . TYR A 1 85 ? -18.722 6.503 15.737 1.00 64.56 85 TYR A O 1
ATOM 693 N N . LYS A 1 86 ? -18.833 8.690 16.244 1.00 66.06 86 LYS A N 1
ATOM 694 C CA . LYS A 1 86 ? -19.059 9.168 14.869 1.00 66.06 86 LYS A CA 1
ATOM 695 C C . LYS A 1 86 ? -17.857 8.951 13.946 1.00 66.06 86 LYS A C 1
ATOM 697 O O . LYS A 1 86 ? -18.041 8.646 12.772 1.00 66.06 86 LYS A O 1
ATOM 702 N N . ASN A 1 87 ? -16.635 9.066 14.468 1.00 69.25 87 ASN A N 1
ATOM 703 C CA . ASN A 1 87 ? -15.406 9.031 13.667 1.00 69.25 87 ASN A CA 1
ATOM 704 C C . ASN A 1 87 ? -14.717 7.660 13.693 1.00 69.25 87 ASN A C 1
ATOM 706 O O . ASN A 1 87 ? -13.861 7.384 12.850 1.00 69.25 87 ASN A O 1
ATOM 710 N N . ILE A 1 88 ? -15.113 6.772 14.614 1.00 73.56 88 ILE A N 1
ATOM 711 C CA . ILE A 1 88 ? -14.501 5.447 14.780 1.00 73.56 88 ILE A CA 1
ATOM 712 C C . ILE A 1 88 ? -14.705 4.549 13.554 1.00 73.56 88 ILE A C 1
ATOM 714 O O . ILE A 1 88 ? -13.814 3.782 13.198 1.00 73.56 88 ILE A O 1
ATOM 718 N N . ARG A 1 89 ? -15.845 4.682 12.860 1.00 75.38 89 ARG A N 1
ATOM 719 C CA . ARG A 1 89 ? -16.126 3.937 11.625 1.00 75.38 89 ARG A CA 1
ATOM 720 C C . ARG A 1 89 ? -15.223 4.393 10.480 1.00 75.38 89 ARG A C 1
ATOM 722 O O . ARG A 1 89 ? -14.714 3.557 9.747 1.00 75.3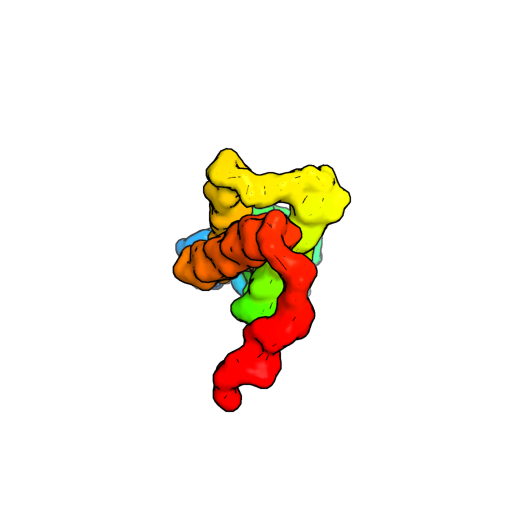8 89 ARG A O 1
ATOM 729 N N . THR A 1 90 ? -14.966 5.694 10.374 1.00 76.56 90 THR A N 1
ATOM 730 C CA . THR A 1 90 ? -14.056 6.272 9.374 1.00 76.56 90 THR A CA 1
ATOM 731 C C . THR A 1 90 ? -12.605 5.873 9.639 1.00 76.56 90 THR A C 1
ATOM 733 O O . THR A 1 90 ? -11.881 5.520 8.715 1.00 76.56 90 THR A O 1
ATOM 736 N N . LEU A 1 91 ? -12.186 5.881 10.908 1.00 74.38 91 LEU A N 1
ATOM 737 C CA . LEU A 1 91 ? -10.878 5.381 11.340 1.00 74.38 91 LEU A CA 1
ATOM 738 C C . LEU A 1 91 ? -10.716 3.886 11.049 1.00 74.38 91 LEU A C 1
ATOM 740 O O . LEU A 1 91 ? -9.659 3.458 10.595 1.00 74.38 91 LEU A O 1
ATOM 744 N N . TYR A 1 92 ? -11.771 3.102 11.277 1.00 77.00 92 TYR A N 1
ATOM 745 C CA . TYR A 1 92 ? -11.788 1.681 10.961 1.00 77.00 92 TYR A CA 1
ATOM 746 C C . TYR A 1 92 ? -11.658 1.433 9.457 1.00 77.00 92 TYR A C 1
ATOM 748 O O . TYR A 1 92 ? -10.794 0.663 9.048 1.00 77.00 92 TYR A O 1
ATOM 756 N N . GLN A 1 93 ? -12.461 2.128 8.648 1.00 75.75 93 GLN A N 1
ATOM 757 C CA . GLN A 1 93 ? -12.422 2.028 7.190 1.00 75.75 93 GLN A CA 1
ATOM 758 C C . GLN A 1 93 ? -11.024 2.371 6.658 1.00 75.75 93 GLN A C 1
ATOM 760 O O . GLN A 1 93 ? -10.440 1.577 5.930 1.00 75.75 93 GLN A O 1
ATOM 765 N N . LYS A 1 94 ? -10.433 3.479 7.126 1.00 75.06 94 LYS A N 1
ATOM 766 C CA . LYS A 1 94 ? -9.062 3.867 6.766 1.00 75.06 94 LYS A CA 1
ATOM 767 C C . LYS A 1 94 ? -8.013 2.855 7.207 1.00 75.06 94 LYS A C 1
ATOM 769 O O . LYS A 1 94 ? -7.078 2.600 6.465 1.00 75.06 94 LYS A O 1
ATOM 774 N N . GLY A 1 95 ? -8.144 2.277 8.401 1.00 70.88 95 GLY A N 1
ATOM 775 C CA . GLY A 1 95 ? -7.229 1.230 8.859 1.00 70.88 95 GLY A CA 1
ATOM 776 C C . GLY A 1 95 ? -7.266 0.002 7.948 1.00 70.88 95 GLY A C 1
ATOM 777 O O . GLY A 1 95 ? -6.217 -0.532 7.599 1.00 70.88 95 GLY A O 1
ATOM 778 N N . VAL A 1 96 ? -8.461 -0.406 7.515 1.00 71.69 96 VAL A N 1
ATOM 779 C CA . VAL A 1 96 ? -8.636 -1.512 6.561 1.00 71.69 96 VAL A CA 1
ATOM 780 C C . VAL A 1 96 ? -8.075 -1.149 5.181 1.00 71.69 96 VAL A C 1
ATOM 782 O O . VAL A 1 96 ? -7.338 -1.945 4.609 1.00 71.69 96 VAL A O 1
ATOM 785 N N . GLU A 1 97 ? -8.331 0.063 4.683 1.00 71.00 97 GLU A N 1
ATOM 786 C CA . GLU A 1 97 ? -7.762 0.580 3.423 1.00 71.00 97 GLU A CA 1
ATOM 787 C C . GLU A 1 97 ? -6.228 0.677 3.454 1.00 71.00 97 GLU A C 1
ATOM 789 O O . GLU A 1 97 ? -5.577 0.529 2.426 1.00 71.00 97 GLU A O 1
ATOM 794 N N . MET A 1 98 ? -5.629 0.880 4.633 1.00 67.94 98 MET A N 1
ATOM 795 C CA . MET A 1 98 ? -4.173 0.862 4.818 1.00 67.94 98 MET A CA 1
ATOM 796 C C . MET A 1 98 ? -3.571 -0.550 4.760 1.00 67.94 98 MET A C 1
ATOM 798 O O . MET A 1 98 ? -2.347 -0.672 4.788 1.00 67.94 98 MET A O 1
ATOM 802 N N . GLY A 1 99 ? -4.396 -1.600 4.671 1.00 61.94 99 GLY A N 1
ATOM 803 C CA . GLY A 1 99 ? -3.964 -2.998 4.626 1.00 61.94 99 GLY A CA 1
ATOM 804 C C . GLY A 1 99 ? -3.898 -3.678 5.994 1.00 61.94 99 GLY A C 1
ATOM 805 O O . GLY A 1 99 ? -3.349 -4.774 6.111 1.00 61.94 99 GLY A O 1
ATOM 806 N N . LEU A 1 100 ? -4.444 -3.062 7.050 1.00 67.62 100 LEU A N 1
ATOM 807 C CA . LEU A 1 100 ? -4.493 -3.701 8.362 1.00 67.62 100 LEU A CA 1
ATOM 808 C C . LEU A 1 100 ? -5.606 -4.743 8.427 1.00 67.62 100 LEU A C 1
ATOM 810 O O . LEU A 1 100 ? -6.739 -4.516 8.001 1.00 67.62 100 LEU A O 1
ATOM 814 N N . ASN A 1 101 ? -5.312 -5.856 9.103 1.00 70.31 101 ASN A N 1
ATOM 815 C CA . ASN A 1 101 ? -6.326 -6.845 9.443 1.00 70.31 101 ASN A CA 1
ATOM 816 C C . ASN A 1 101 ? -7.480 -6.168 10.219 1.00 70.31 101 ASN A C 1
ATOM 818 O O . ASN A 1 101 ? -7.231 -5.582 11.282 1.00 70.31 101 ASN A O 1
ATOM 822 N N . PRO A 1 102 ? -8.741 -6.309 9.771 1.00 67.94 102 PRO A N 1
ATOM 823 C CA . PRO A 1 102 ? -9.905 -5.715 10.424 1.00 67.94 102 PRO A CA 1
ATOM 824 C C . PRO A 1 102 ? -10.024 -6.031 11.927 1.00 67.94 102 PRO A C 1
ATOM 826 O O . PRO A 1 102 ? -10.513 -5.208 12.706 1.00 67.94 102 PRO A O 1
ATOM 829 N N . LYS A 1 103 ? -9.568 -7.212 12.366 1.00 65.38 103 LYS A N 1
ATOM 830 C CA . LYS A 1 103 ? -9.527 -7.586 13.790 1.00 65.38 103 LYS A CA 1
ATOM 831 C C . LYS A 1 103 ? -8.495 -6.760 14.565 1.00 65.38 103 LYS A C 1
ATOM 833 O O . LYS A 1 103 ? -8.794 -6.299 15.666 1.00 65.38 103 LYS A O 1
ATOM 838 N N . SER A 1 104 ? -7.320 -6.531 13.982 1.00 64.31 104 SER A N 1
ATOM 839 C CA . SER A 1 104 ? -6.253 -5.724 14.583 1.00 64.31 104 SER A CA 1
ATOM 840 C C . SER A 1 104 ? -6.644 -4.250 14.660 1.00 64.31 104 SER A C 1
ATOM 842 O O . SER A 1 104 ? -6.499 -3.652 15.720 1.00 64.31 104 SER A O 1
ATOM 844 N N . VAL A 1 105 ? -7.249 -3.695 13.600 1.00 71.75 105 VAL A N 1
ATOM 845 C CA . VAL A 1 105 ? -7.766 -2.311 13.599 1.00 71.75 105 VAL A CA 1
ATOM 846 C C . VAL A 1 105 ? -8.773 -2.104 14.729 1.00 71.75 105 VAL A C 1
ATOM 848 O O . VAL A 1 105 ? -8.663 -1.142 15.486 1.00 71.75 105 VAL A O 1
ATOM 851 N N . ARG A 1 106 ? -9.733 -3.030 14.894 1.00 68.25 106 ARG A N 1
ATOM 852 C CA . ARG A 1 106 ? -10.703 -2.977 16.002 1.00 68.25 106 ARG A CA 1
ATOM 853 C C . ARG A 1 106 ? -10.021 -2.998 17.361 1.00 68.25 106 ARG A C 1
ATOM 855 O O . ARG A 1 106 ? -10.383 -2.195 18.214 1.00 68.25 106 ARG A O 1
ATOM 862 N N . LYS A 1 107 ? -9.049 -3.893 17.562 1.00 69.06 107 LYS A N 1
ATOM 863 C CA . LYS A 1 107 ? -8.330 -4.015 18.837 1.00 69.06 107 LYS A CA 1
ATOM 864 C C . LYS A 1 107 ? -7.568 -2.730 19.165 1.00 69.06 107 LYS A C 1
ATOM 866 O O . LYS A 1 107 ? -7.684 -2.233 20.279 1.00 69.06 107 LYS A O 1
ATOM 871 N N . THR A 1 108 ? -6.867 -2.155 18.191 1.00 69.12 108 THR A N 1
ATOM 872 C CA . THR A 1 108 ? -6.117 -0.907 18.370 1.00 69.12 108 THR A CA 1
ATOM 873 C C . THR A 1 108 ? -7.046 0.272 18.651 1.00 69.12 108 THR A C 1
ATOM 875 O O . THR A 1 108 ? -6.833 0.986 19.628 1.00 69.12 108 THR A O 1
ATOM 878 N N . LEU A 1 109 ? -8.124 0.442 17.874 1.00 72.56 109 LEU A N 1
ATOM 879 C CA . LEU A 1 109 ? -9.116 1.497 18.119 1.00 72.56 109 LEU A CA 1
ATOM 880 C C . LEU A 1 109 ? -9.797 1.354 19.481 1.00 72.56 109 LEU A C 1
ATOM 882 O O . LEU A 1 109 ? -10.014 2.355 20.159 1.00 72.56 109 LEU A O 1
ATOM 886 N N . TYR A 1 110 ? -10.097 0.125 19.901 1.00 72.44 110 TYR A N 1
ATOM 887 C CA . TYR A 1 110 ? -10.660 -0.146 21.219 1.00 72.44 110 TYR A CA 1
ATOM 888 C C . TYR A 1 110 ? -9.689 0.231 22.342 1.00 72.44 110 TYR A C 1
ATOM 890 O O . TYR A 1 110 ? -10.095 0.913 23.281 1.00 72.44 110 TYR A O 1
ATOM 898 N N . SER A 1 111 ? -8.410 -0.148 22.235 1.00 66.94 111 SER A N 1
ATOM 899 C CA . SER A 1 111 ? -7.381 0.239 23.208 1.00 66.94 111 SER A CA 1
ATOM 900 C C . SER A 1 111 ? -7.220 1.756 23.288 1.00 66.94 111 SER A C 1
ATOM 902 O O . SER A 1 111 ? -7.224 2.303 24.383 1.00 66.94 111 SER A O 1
ATOM 904 N N . ILE A 1 112 ? -7.171 2.450 22.148 1.00 70.75 112 ILE A N 1
ATOM 905 C CA . ILE A 1 112 ? -7.062 3.914 22.098 1.00 70.75 112 ILE A CA 1
ATOM 906 C C . ILE A 1 112 ? -8.295 4.587 22.719 1.00 70.75 112 ILE A C 1
ATOM 908 O O . ILE A 1 112 ? -8.157 5.498 23.532 1.00 70.75 112 ILE A O 1
ATOM 912 N N . TYR A 1 113 ? -9.505 4.129 22.383 1.00 69.31 113 TYR A N 1
ATOM 913 C CA . TYR A 1 113 ? -10.746 4.656 22.955 1.00 69.31 113 TYR A CA 1
ATOM 914 C C . TYR A 1 113 ? -10.816 4.417 24.471 1.00 69.31 113 TYR A C 1
ATOM 916 O O . TYR A 1 113 ? -11.156 5.326 25.229 1.00 69.31 113 TYR A O 1
ATOM 924 N N . LYS A 1 114 ? -10.436 3.217 24.929 1.00 69.88 114 LYS A N 1
ATOM 925 C CA . LYS A 1 114 ? -10.363 2.868 26.353 1.00 69.88 114 LYS A CA 1
ATOM 926 C C . LYS A 1 114 ? -9.355 3.755 27.087 1.00 69.88 114 LYS A C 1
ATOM 928 O O . LYS A 1 114 ? -9.712 4.319 28.116 1.00 69.88 114 LYS A O 1
ATOM 933 N N . SER A 1 115 ? -8.157 3.945 26.533 1.00 62.44 115 SER A N 1
ATOM 934 C CA . SER A 1 115 ? -7.121 4.823 27.094 1.00 62.44 115 SER A CA 1
ATOM 935 C C . SER A 1 115 ? -7.535 6.298 27.095 1.00 62.44 115 SER A C 1
ATOM 937 O O . SER A 1 115 ? -7.296 7.013 28.061 1.00 62.44 115 SER A O 1
ATOM 939 N N . SER A 1 116 ? -8.238 6.761 26.059 1.00 58.91 116 SER A N 1
ATOM 940 C CA . SER A 1 116 ? -8.807 8.114 26.015 1.00 58.91 116 SER A CA 1
ATOM 941 C C . SER A 1 116 ? -9.891 8.336 27.074 1.00 58.91 116 SER A C 1
ATOM 943 O O . SER A 1 116 ? -10.121 9.478 27.467 1.00 58.91 116 SER A O 1
ATOM 945 N N . LYS A 1 117 ? -10.568 7.269 27.518 1.00 55.50 117 LYS A N 1
ATOM 946 C CA . LYS A 1 117 ? -11.579 7.311 28.581 1.00 55.50 117 LYS A CA 1
ATOM 947 C C . LYS A 1 117 ? -10.950 7.159 29.975 1.00 55.50 117 LYS A C 1
ATOM 949 O O . LYS A 1 117 ? -11.428 7.789 30.910 1.00 55.50 117 LYS A O 1
ATOM 954 N N . SER A 1 118 ? -9.862 6.391 30.112 1.00 47.00 118 SER A N 1
ATOM 955 C CA . SER A 1 118 ? -9.113 6.245 31.373 1.00 47.00 118 SER A CA 1
ATOM 956 C C . SER A 1 118 ? -8.236 7.459 31.698 1.00 47.00 118 SER A C 1
ATOM 958 O O . SER A 1 118 ? -8.111 7.813 32.867 1.00 47.00 118 SER A O 1
ATOM 960 N N . ASN A 1 119 ? -7.723 8.170 30.686 1.00 42.94 119 ASN A N 1
ATOM 961 C CA . ASN A 1 119 ? -7.012 9.447 30.856 1.00 42.94 119 ASN A CA 1
ATOM 962 C C . ASN A 1 119 ? -7.923 10.602 31.321 1.00 42.94 119 ASN A C 1
ATOM 964 O O . ASN A 1 119 ? -7.433 11.695 31.582 1.00 42.94 119 ASN A O 1
ATOM 968 N N . LEU A 1 120 ? -9.238 10.373 31.446 1.00 42.22 120 LEU A N 1
ATOM 969 C CA . LEU A 1 120 ? -10.162 11.298 32.109 1.00 42.22 120 LEU A CA 1
ATOM 970 C C . LEU A 1 120 ? -10.404 10.935 33.588 1.00 42.22 120 LEU A C 1
ATOM 972 O O . LEU A 1 120 ? -11.139 11.648 34.261 1.00 42.22 120 LEU A O 1
ATOM 976 N N . SER A 1 121 ? -9.812 9.845 34.102 1.00 40.09 121 SER A N 1
ATOM 977 C CA . SER A 1 121 ? -10.091 9.363 35.463 1.00 40.09 121 SER A CA 1
ATOM 978 C C . SER A 1 121 ? -8.882 9.132 36.366 1.00 40.09 121 SER A C 1
ATOM 980 O O . SER A 1 121 ? -9.105 9.001 37.565 1.00 40.09 121 SER A O 1
ATOM 982 N N . SER A 1 122 ? -7.631 9.077 35.904 1.00 32.84 122 SER A N 1
ATOM 983 C CA . SER A 1 122 ? -6.496 8.974 36.838 1.00 32.84 122 SER A CA 1
ATOM 984 C C . SER A 1 122 ? -5.179 9.409 36.210 1.00 32.84 122 SER A C 1
ATOM 986 O O . SER A 1 122 ? -4.607 8.712 35.378 1.00 32.84 122 SER A O 1
ATOM 988 N N . ASN A 1 123 ? -4.648 10.518 36.719 1.00 41.47 123 ASN A N 1
ATOM 989 C CA . ASN A 1 123 ? -3.225 10.607 37.007 1.00 41.47 123 ASN A CA 1
ATOM 990 C C . ASN A 1 123 ? -2.850 9.377 37.853 1.00 41.47 123 ASN A C 1
ATOM 992 O O . ASN A 1 123 ? -3.163 9.367 39.036 1.00 41.47 123 ASN A O 1
ATOM 996 N N . ASN A 1 124 ? -2.263 8.330 37.272 1.00 38.84 124 ASN A N 1
ATOM 997 C CA . ASN A 1 124 ? -1.430 7.373 38.006 1.00 38.84 124 ASN A CA 1
ATOM 998 C C . ASN A 1 124 ? -0.600 6.540 37.023 1.00 38.84 124 ASN A C 1
ATOM 1000 O O . ASN A 1 124 ? -1.112 5.734 36.254 1.00 38.84 124 ASN A O 1
ATOM 1004 N N . VAL A 1 125 ? 0.709 6.779 37.057 1.00 39.00 125 VAL A N 1
ATOM 1005 C CA . VAL A 1 125 ? 1.741 6.325 36.109 1.00 39.00 125 VAL A CA 1
ATOM 1006 C C . VAL A 1 125 ? 2.180 4.864 36.353 1.00 39.00 125 VAL A C 1
ATOM 1008 O O . VAL A 1 125 ? 3.147 4.404 35.762 1.00 39.00 125 VAL A O 1
ATOM 1011 N N . ASN A 1 126 ? 1.469 4.078 37.167 1.00 39.97 126 ASN A N 1
ATOM 1012 C CA . ASN A 1 126 ? 2.018 2.816 37.691 1.00 39.97 126 ASN A CA 1
ATOM 1013 C C . ASN A 1 126 ? 1.487 1.506 37.079 1.00 39.97 126 ASN A C 1
ATOM 1015 O O . ASN A 1 126 ? 2.001 0.447 37.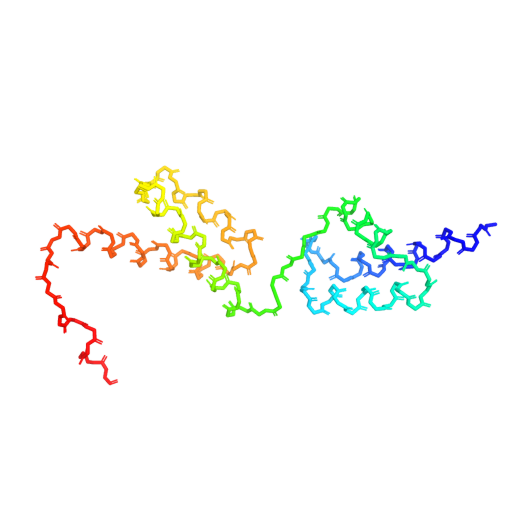425 1.00 39.97 126 ASN A O 1
ATOM 1019 N N . ASP A 1 127 ? 0.557 1.529 36.123 1.00 39.34 127 ASP A N 1
ATOM 1020 C CA . ASP A 1 127 ? -0.096 0.281 35.674 1.00 39.34 127 ASP A CA 1
ATOM 1021 C C . ASP A 1 127 ? 0.575 -0.435 34.482 1.00 39.34 127 ASP A C 1
ATOM 1023 O O . ASP A 1 127 ? 0.072 -1.455 34.018 1.00 39.34 127 ASP A O 1
ATOM 1027 N N . PHE A 1 128 ? 1.719 0.046 33.978 1.00 34.06 128 PHE A N 1
ATOM 1028 C CA . PHE A 1 128 ? 2.400 -0.569 32.821 1.00 34.06 128 PHE A CA 1
ATOM 1029 C C . PHE A 1 128 ? 3.619 -1.449 33.153 1.00 34.06 128 PHE A C 1
ATOM 1031 O O . PHE A 1 128 ? 4.209 -2.004 32.229 1.00 34.06 128 PHE A O 1
ATOM 1038 N N . LEU A 1 129 ? 3.987 -1.629 34.429 1.00 34.25 129 LEU A N 1
ATOM 1039 C CA . LEU A 1 129 ? 5.141 -2.457 34.834 1.00 34.25 129 LEU A CA 1
ATOM 1040 C C . LEU A 1 129 ? 4.808 -3.562 35.846 1.00 34.25 129 LEU A C 1
ATOM 1042 O O . LEU A 1 129 ? 5.652 -3.952 36.649 1.00 34.25 129 LEU A O 1
ATOM 1046 N N . SER A 1 130 ? 3.598 -4.116 35.830 1.00 39.28 130 SER A N 1
ATOM 1047 C CA . SER A 1 130 ? 3.336 -5.333 36.602 1.00 39.28 130 SER A CA 1
ATOM 1048 C C . SER A 1 130 ? 2.499 -6.330 35.825 1.00 39.28 130 SER A C 1
ATOM 1050 O O . SER A 1 130 ? 1.449 -5.988 35.287 1.00 39.28 130 SER A O 1
ATOM 1052 N N . VAL A 1 131 ? 2.987 -7.575 35.858 1.00 34.47 131 VAL A N 1
ATOM 1053 C CA . VAL A 1 131 ? 2.503 -8.795 35.197 1.00 34.47 131 VAL A CA 1
ATOM 1054 C C . VAL A 1 131 ? 2.965 -8.875 33.728 1.00 34.47 131 VAL A C 1
ATOM 1056 O O . VAL A 1 131 ? 2.375 -8.248 32.858 1.00 34.47 131 VAL A O 1
ATOM 1059 N N . ASN A 1 132 ? 4.005 -9.622 33.348 1.00 34.19 132 ASN A N 1
ATOM 1060 C CA . ASN A 1 132 ? 4.758 -10.704 33.989 1.00 34.19 132 ASN A CA 1
ATOM 1061 C C . ASN A 1 132 ? 6.142 -10.791 33.321 1.00 34.19 132 ASN A C 1
ATOM 1063 O O . ASN A 1 132 ? 6.169 -10.618 32.079 1.00 34.19 132 ASN A O 1
#

Radius of gyration: 20.71 Å; chains: 1; bounding box: 33×30×72 Å

Secondary structure (DSSP, 8-state):
--HHHHHHHHHHHHHHHH-SSSEEEHHHHHHHHHHHHHHT--HHHHHHHHHHTT-EEE-SSHHHHHHHHHHHHHHHHHTT----HHHHHHHHHHHHHTT--HHHHHHHHHHHHHHHHHTTT---TTTTS---

Foldseek 3Di:
DDLVVVLVVVLLVLQPVQCPPLEHEPVRVVVSQVVSVVSPHDPVNSVVSSVVSVRHYAYNDLVVLVVVLVVVVVVCVVVVDDPDPVCLVVSLVVSVVNVHDSVVSVVVSVVVNVVSVVVVPDPDPPDPPDDD

Sequence (132 aa):
MDCKNEKRNIVSGMLMAATVDSTLKESEYDFLLKVGKHLGLSEEEFNALLKEHRVYVLPASISECIIKFYRFVLSYYDQGKKIDYKNIRTLYQKGVEMGLNPKSVRKTLYSIYKSSKSNLSSNNVNDFLSVN

pLDDT: mean 70.39, std 14.14, range [32.84, 89.25]